Protein AF-A0A4Q6BNJ7-F1 (afdb_monomer_lite)

Foldseek 3Di:
DAPLVVCVVVVDDPVVSCVPRPCVVVVVVVVVVVVLVVVVVVLVVVLCCCQPVDHLVVVLVVCVVVVVVVSNVVSVVVSVVSVVVSVVVSVVVVVVVD

pLDDT: mean 74.42, std 9.45, range [46.81, 87.56]

Sequence (98 aa):
DGPIEGIQSTGATKLQTVWFAIVPQVILPYISFTVYRWDINVRMATIIGLVGGGGIGTMLIQYQGQAMWPEVGCIILVIAIVVWAMDQASSVIREALK

Radius of gyration: 24.06 Å; chains: 1; bounding box: 49×23×66 Å

Secondary structure (DSSP, 8-state):
--HHHHHHTTT--HHHHIIIIIHHHHHHHHHHHHHHHHHHHHHHHHHHIIIIISSHHHHHHHHHHTT-HHHHHHHHHHHHHHHHHHHHHHHHHHHHT-

Structure (mmCIF, N/CA/C/O backbone):
data_AF-A0A4Q6BNJ7-F1
#
_entry.id   AF-A0A4Q6BNJ7-F1
#
loop_
_atom_site.group_PDB
_atom_site.id
_atom_site.type_symbol
_atom_site.label_atom_id
_atom_site.l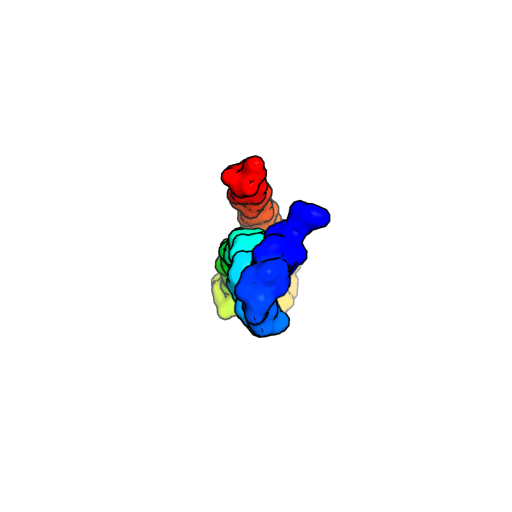abel_alt_id
_atom_site.label_comp_id
_atom_site.label_asym_id
_atom_site.label_entity_id
_atom_site.label_seq_id
_atom_site.pdbx_PDB_ins_code
_atom_site.Cartn_x
_atom_site.Cartn_y
_atom_site.Cartn_z
_atom_site.occupancy
_atom_site.B_iso_or_equiv
_atom_site.auth_seq_id
_atom_site.auth_comp_id
_atom_site.auth_asym_id
_atom_site.auth_atom_id
_atom_site.pdbx_PDB_model_num
ATOM 1 N N . ASP A 1 1 ? -24.489 13.189 28.635 1.00 48.25 1 ASP A N 1
ATOM 2 C CA . ASP A 1 1 ? -25.363 11.997 28.544 1.00 48.25 1 ASP A CA 1
ATOM 3 C C . ASP A 1 1 ? -24.801 10.920 27.619 1.00 48.25 1 ASP A C 1
ATOM 5 O O . ASP A 1 1 ? -25.487 10.414 26.736 1.00 48.25 1 ASP A O 1
ATOM 9 N N . GLY A 1 2 ? -23.524 10.571 27.787 1.00 62.12 2 GLY A N 1
ATOM 10 C CA . GLY A 1 2 ? -22.857 9.581 26.935 1.00 62.12 2 GLY A CA 1
ATOM 11 C C . GLY A 1 2 ? -22.860 8.162 27.525 1.00 62.12 2 GLY A C 1
ATOM 12 O O . GLY A 1 2 ? -22.939 8.008 28.745 1.00 62.12 2 GLY A O 1
ATOM 13 N N . PRO A 1 3 ? -22.654 7.111 26.702 1.00 59.34 3 PRO A N 1
ATOM 14 C CA . PRO A 1 3 ? -22.492 5.720 27.161 1.00 59.34 3 PRO A CA 1
ATOM 15 C C . PRO A 1 3 ? -21.353 5.528 28.184 1.00 59.34 3 PRO A C 1
ATOM 17 O O . PRO A 1 3 ? -21.335 4.552 28.928 1.00 59.34 3 PRO A O 1
ATOM 20 N N . ILE A 1 4 ? -20.422 6.484 28.260 1.00 59.31 4 ILE A N 1
ATOM 21 C CA . ILE A 1 4 ? -19.336 6.534 29.247 1.00 59.31 4 ILE A CA 1
ATOM 22 C C . ILE A 1 4 ? -19.861 6.920 30.643 1.00 59.31 4 ILE A C 1
ATOM 24 O O . ILE A 1 4 ? -19.463 6.306 31.632 1.00 59.31 4 ILE A O 1
ATOM 28 N N . GLU A 1 5 ? -20.778 7.889 30.733 1.00 61.03 5 GLU A N 1
ATOM 29 C CA . GLU A 1 5 ? -21.379 8.341 32.001 1.00 61.03 5 GLU A CA 1
ATOM 30 C C . GLU A 1 5 ? -22.369 7.305 32.552 1.00 61.03 5 GLU A C 1
ATOM 32 O O . GLU A 1 5 ? -22.413 7.083 33.761 1.00 61.03 5 GLU A O 1
ATOM 37 N N . GLY A 1 6 ? -23.094 6.602 31.671 1.00 61.28 6 GLY A N 1
ATOM 38 C CA . GLY A 1 6 ? -24.023 5.528 32.049 1.00 61.28 6 GLY A CA 1
ATOM 39 C C . GLY A 1 6 ? -23.351 4.277 32.632 1.00 61.28 6 GLY A C 1
ATOM 40 O O . GLY A 1 6 ? -23.941 3.596 33.460 1.00 61.28 6 GLY A O 1
ATOM 41 N N . ILE A 1 7 ? -22.106 3.980 32.244 1.00 60.12 7 ILE A N 1
ATOM 42 C CA . ILE A 1 7 ? -21.331 2.860 32.812 1.00 60.12 7 ILE A CA 1
ATOM 43 C C . ILE A 1 7 ? -20.595 3.291 34.093 1.00 60.12 7 ILE A C 1
ATOM 45 O O . ILE A 1 7 ? -20.379 2.485 34.999 1.00 60.12 7 ILE A O 1
ATOM 49 N N . GLN A 1 8 ? -20.240 4.572 34.223 1.00 61.00 8 GLN A N 1
ATOM 50 C CA . GLN A 1 8 ? -19.683 5.099 35.473 1.00 61.00 8 GLN A CA 1
ATOM 51 C C . GLN A 1 8 ? -20.734 5.189 36.588 1.00 61.00 8 GLN A C 1
ATOM 53 O O . GLN A 1 8 ? -20.403 4.923 37.744 1.00 61.00 8 GLN A O 1
ATOM 58 N N . SER A 1 9 ? -22.000 5.477 36.262 1.00 62.03 9 SER A N 1
ATOM 59 C CA . SER A 1 9 ? -23.092 5.527 37.245 1.00 62.03 9 SER A CA 1
ATOM 60 C C . SER A 1 9 ? -23.482 4.155 37.814 1.00 62.03 9 SER A C 1
ATOM 62 O O . SER A 1 9 ? -24.045 4.094 38.904 1.00 62.03 9 SER A O 1
ATOM 64 N N . THR A 1 10 ? -23.111 3.050 37.153 1.00 65.56 10 THR A N 1
ATOM 65 C CA . THR A 1 10 ? -23.255 1.682 37.689 1.00 65.56 10 THR A CA 1
ATOM 66 C C . THR A 1 10 ? -22.110 1.255 38.622 1.00 65.56 10 THR A C 1
ATOM 68 O O . THR A 1 10 ? -22.081 0.111 39.064 1.00 65.56 10 THR A O 1
ATOM 71 N N . GLY A 1 11 ? -21.150 2.142 38.923 1.00 63.91 11 GLY A N 1
ATOM 72 C CA . GLY A 1 11 ? -20.005 1.842 39.795 1.00 63.91 11 GLY A CA 1
ATOM 73 C C . GLY A 1 11 ? -18.863 1.079 39.112 1.00 63.91 11 GLY A C 1
ATOM 74 O O . GLY A 1 11 ? -18.022 0.495 39.793 1.00 63.91 11 GLY A O 1
ATOM 75 N N . ALA A 1 12 ? -18.818 1.066 37.775 1.00 64.56 12 ALA A N 1
ATOM 76 C CA . ALA A 1 12 ? -17.799 0.341 37.023 1.00 64.56 12 ALA A CA 1
ATOM 77 C C . ALA A 1 12 ? -16.418 1.016 37.130 1.00 64.56 12 ALA A C 1
ATOM 79 O O . ALA A 1 12 ? -16.275 2.233 36.988 1.00 64.56 12 ALA A O 1
ATOM 80 N N . THR A 1 13 ? -15.371 0.217 37.337 1.00 70.38 13 THR A N 1
ATOM 81 C CA . THR A 1 13 ? -13.977 0.680 37.394 1.00 70.38 13 THR A CA 1
ATOM 82 C C . THR A 1 13 ? -13.550 1.270 36.043 1.00 70.38 13 THR A C 1
ATOM 84 O O . THR A 1 13 ? -13.992 0.798 34.996 1.00 70.38 13 THR A O 1
ATOM 87 N N . LYS 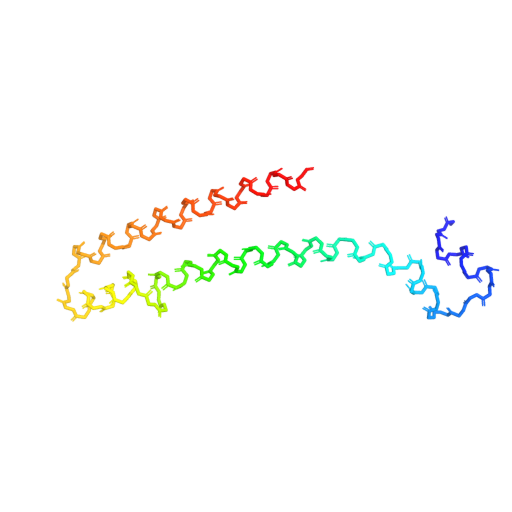A 1 14 ? -12.617 2.239 36.023 1.00 67.44 14 LYS A N 1
ATOM 88 C CA . LYS A 1 14 ? -12.144 2.906 34.783 1.00 67.44 14 LYS A CA 1
ATOM 89 C C . LYS A 1 14 ? -11.775 1.929 33.652 1.00 67.44 14 LYS A C 1
ATOM 91 O O . LYS A 1 14 ? -12.021 2.223 32.487 1.00 67.44 14 LYS A O 1
ATOM 96 N N . LEU A 1 15 ? -11.229 0.758 33.992 1.00 69.44 15 LEU A N 1
ATOM 97 C CA . LEU A 1 15 ? -10.877 -0.292 33.030 1.00 69.44 15 LEU A CA 1
ATOM 98 C C . LEU A 1 15 ? -12.109 -0.905 32.333 1.00 69.44 15 LEU A C 1
ATOM 100 O O . LEU A 1 15 ? -12.080 -1.153 31.131 1.00 69.44 15 LEU A O 1
ATOM 104 N N . GLN A 1 16 ? -13.199 -1.105 33.075 1.00 66.00 16 GLN A N 1
ATOM 105 C CA . GLN A 1 16 ? -14.463 -1.647 32.575 1.00 66.00 16 GLN A CA 1
ATOM 106 C C . GLN A 1 16 ? -15.190 -0.620 31.696 1.00 66.00 16 GLN A C 1
ATOM 108 O O . GLN A 1 16 ? -15.743 -0.980 30.661 1.00 66.00 16 GLN A O 1
ATOM 113 N N . THR A 1 17 ? -15.105 0.674 32.025 1.00 70.31 17 THR A N 1
ATOM 114 C CA . THR A 1 17 ? -15.612 1.742 31.149 1.00 70.31 17 THR A CA 1
ATOM 115 C C . THR A 1 17 ? -14.870 1.781 29.812 1.00 70.31 17 THR A C 1
ATOM 117 O O . THR A 1 17 ? -15.502 1.899 28.770 1.00 70.31 17 THR A O 1
ATOM 120 N N . VAL A 1 18 ? -13.541 1.629 29.798 1.00 70.62 18 VAL A N 1
ATOM 121 C CA . VAL A 1 18 ? -12.769 1.610 28.541 1.00 70.62 18 VAL A CA 1
ATOM 122 C C . VAL A 1 18 ? -13.157 0.405 27.680 1.00 70.62 18 VAL A C 1
ATOM 124 O O . VAL A 1 18 ? -13.449 0.568 26.496 1.00 70.62 18 VAL A O 1
ATOM 127 N N . TRP A 1 19 ? -13.223 -0.789 28.271 1.00 74.56 19 TRP A N 1
ATOM 128 C CA . TRP A 1 19 ? -13.519 -2.023 27.540 1.00 74.56 19 TRP A CA 1
ATOM 129 C C . TRP A 1 19 ? -14.954 -2.119 27.015 1.00 74.56 19 TRP A C 1
ATOM 131 O O . TRP A 1 19 ? -15.163 -2.663 25.937 1.00 74.56 19 TRP A O 1
ATOM 141 N N . PHE A 1 20 ? -15.941 -1.597 27.745 1.00 70.19 20 PHE A N 1
ATOM 142 C CA . PHE A 1 20 ? -17.349 -1.723 27.353 1.00 70.19 20 PHE A CA 1
ATOM 143 C C . PHE A 1 20 ? -17.933 -0.463 26.711 1.00 70.19 20 PHE A C 1
ATOM 145 O O . PHE A 1 20 ? -18.875 -0.575 25.934 1.00 70.19 20 PHE A O 1
ATOM 152 N N . ALA A 1 21 ? -17.382 0.725 26.977 1.00 68.06 21 ALA A N 1
ATOM 153 C CA . ALA A 1 21 ? -17.857 1.959 26.353 1.00 68.06 21 ALA A CA 1
ATOM 154 C C . ALA A 1 21 ? -17.034 2.339 25.118 1.00 68.06 21 ALA A C 1
ATOM 156 O O . ALA A 1 21 ? -17.612 2.756 24.123 1.00 68.06 21 ALA A O 1
ATOM 157 N N . ILE A 1 22 ? -15.703 2.210 25.166 1.00 69.81 22 ILE A N 1
ATOM 158 C CA . ILE A 1 22 ? -14.805 2.795 24.154 1.00 69.81 22 ILE A CA 1
ATOM 159 C C . ILE A 1 22 ? -14.366 1.752 23.124 1.00 69.81 22 ILE A C 1
ATOM 161 O O . ILE A 1 22 ? -14.470 1.994 21.924 1.00 69.81 22 ILE A O 1
ATOM 165 N N . VAL A 1 23 ? -13.918 0.572 23.561 1.00 75.88 23 VAL A N 1
ATOM 166 C CA . VAL A 1 23 ? -13.439 -0.487 22.652 1.00 75.88 23 VAL A CA 1
ATOM 167 C C . VAL A 1 23 ? -14.473 -0.871 21.581 1.00 75.88 23 VAL A C 1
ATOM 169 O O . VAL A 1 23 ? -14.083 -0.914 20.414 1.00 75.88 23 VAL A O 1
ATOM 172 N N . PRO A 1 24 ? -15.775 -1.061 21.881 1.00 74.38 24 PRO A N 1
ATOM 173 C CA . PRO A 1 24 ? -16.762 -1.423 20.861 1.00 74.38 24 PRO A CA 1
ATOM 174 C C . PRO A 1 24 ? -16.951 -0.335 19.796 1.00 74.38 24 PRO A C 1
ATOM 176 O O . PRO A 1 24 ? -17.295 -0.640 18.658 1.00 74.38 24 PRO A O 1
ATOM 179 N N . GLN A 1 25 ? -16.692 0.929 20.146 1.00 74.31 25 GLN A N 1
ATOM 180 C CA . GLN A 1 25 ? -16.812 2.061 19.225 1.00 74.31 25 GLN A CA 1
ATOM 181 C C . GLN A 1 25 ? -15.608 2.167 18.282 1.00 74.31 25 GLN A C 1
ATOM 183 O O . GLN A 1 25 ? -15.755 2.580 17.135 1.00 74.31 25 GLN A O 1
ATOM 188 N N . VAL A 1 26 ? -14.416 1.784 18.747 1.00 77.62 26 VAL A N 1
ATOM 189 C CA . VAL A 1 26 ? -13.168 1.924 17.979 1.00 77.62 26 VAL A CA 1
ATOM 190 C C . VAL A 1 26 ? -12.826 0.649 17.204 1.00 77.62 26 VAL A C 1
ATOM 192 O O . VAL A 1 26 ? -12.205 0.727 16.146 1.00 77.62 26 VAL A O 1
ATOM 195 N N . ILE A 1 27 ? -13.259 -0.525 17.677 1.00 81.00 27 ILE A N 1
ATOM 196 C CA . ILE A 1 27 ? -12.899 -1.816 17.077 1.00 81.00 27 ILE A CA 1
ATOM 197 C C . ILE A 1 27 ? -13.451 -1.991 15.657 1.00 81.00 27 ILE A C 1
ATOM 199 O O . ILE A 1 27 ? -12.722 -2.465 14.790 1.00 81.00 27 ILE A O 1
ATOM 203 N N . LEU A 1 28 ? -14.689 -1.556 15.387 1.00 78.56 28 LEU A N 1
ATOM 204 C CA . LEU A 1 28 ? -15.288 -1.651 14.050 1.00 78.56 28 LEU A CA 1
ATOM 205 C C . LEU A 1 28 ? -14.499 -0.835 13.005 1.00 78.56 28 LEU A C 1
ATOM 207 O O . LEU A 1 28 ? -14.043 -1.426 12.025 1.00 78.56 28 LEU A O 1
ATOM 211 N N . PRO A 1 29 ? -14.263 0.480 13.202 1.00 80.75 29 PRO A N 1
ATOM 212 C CA . PRO A 1 29 ? -13.440 1.272 12.286 1.00 80.75 29 PRO A CA 1
ATOM 213 C C . PRO A 1 29 ? -12.011 0.740 12.143 1.00 80.75 29 PRO A C 1
ATOM 215 O O . PRO A 1 29 ? -11.441 0.774 11.052 1.00 80.75 29 PRO A O 1
ATOM 218 N N . TYR A 1 30 ? -11.428 0.247 13.238 1.00 81.50 30 TYR A N 1
ATOM 219 C CA . TYR A 1 30 ? -10.053 -0.241 13.244 1.00 81.50 30 TYR A CA 1
ATOM 220 C C . TYR A 1 30 ? -9.899 -1.507 12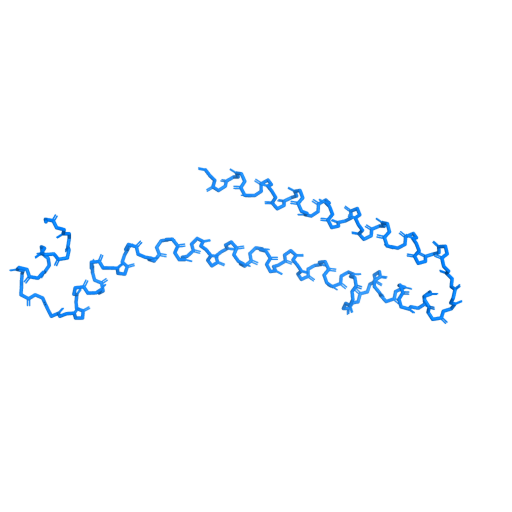.401 1.00 81.50 30 TYR A C 1
ATOM 222 O O . TYR A 1 30 ? -8.988 -1.578 11.581 1.00 81.50 30 TYR A O 1
ATOM 230 N N . ILE A 1 31 ? -10.821 -2.466 12.533 1.00 82.50 31 ILE A N 1
ATOM 231 C CA . ILE A 1 31 ? -10.838 -3.679 11.706 1.00 82.50 31 ILE A CA 1
ATOM 232 C C . ILE A 1 31 ? -10.981 -3.309 10.226 1.00 82.50 31 ILE A C 1
ATOM 234 O O . ILE A 1 31 ? -10.201 -3.798 9.408 1.00 82.50 31 ILE A O 1
ATOM 238 N N . SER A 1 32 ? -11.900 -2.402 9.880 1.00 79.50 32 SER A N 1
ATOM 239 C CA . SER A 1 32 ? -12.063 -1.933 8.496 1.00 79.50 32 SER A CA 1
ATOM 240 C C . SER A 1 32 ? -10.777 -1.311 7.943 1.00 79.50 32 SER A C 1
ATOM 242 O O . SER A 1 32 ? -10.378 -1.605 6.816 1.00 79.50 32 SER A O 1
ATOM 244 N N . PHE A 1 33 ? -10.075 -0.503 8.744 1.00 82.38 33 PHE A N 1
ATOM 245 C CA . PHE A 1 33 ? -8.791 0.074 8.349 1.00 82.38 33 PHE A CA 1
ATOM 246 C C . PHE A 1 33 ? -7.692 -0.985 8.194 1.00 82.38 33 PHE A C 1
ATOM 248 O O . PHE A 1 33 ? -6.914 -0.928 7.243 1.00 82.38 33 PHE A O 1
ATOM 255 N N . THR A 1 34 ? -7.626 -1.969 9.093 1.00 81.50 34 THR A N 1
ATOM 256 C CA . THR A 1 34 ? -6.655 -3.067 9.012 1.00 81.50 34 THR A CA 1
ATOM 257 C C . THR A 1 34 ? -6.866 -3.912 7.757 1.00 81.50 34 THR A C 1
ATOM 259 O O . THR A 1 34 ? -5.894 -4.201 7.061 1.00 81.50 34 THR A O 1
ATOM 262 N N . VAL A 1 35 ? -8.113 -4.255 7.424 1.00 83.19 35 VAL A N 1
ATOM 263 C CA . VAL A 1 35 ? -8.448 -5.007 6.203 1.00 83.19 35 VAL A CA 1
ATOM 264 C C . VAL A 1 35 ? -8.105 -4.198 4.951 1.00 83.19 35 VAL A C 1
ATOM 266 O O . VAL A 1 35 ? -7.469 -4.724 4.041 1.00 83.19 35 VAL A O 1
ATOM 269 N N . TYR A 1 36 ? -8.426 -2.901 4.931 1.00 81.06 36 TYR A N 1
ATOM 270 C CA . TYR A 1 36 ? -8.051 -2.003 3.834 1.00 81.06 36 TYR A CA 1
ATOM 271 C C . TYR A 1 36 ? -6.531 -1.927 3.636 1.00 81.06 36 TYR A C 1
ATOM 273 O O . TYR A 1 36 ? -6.022 -2.011 2.518 1.00 81.06 36 TYR A O 1
ATOM 281 N N . ARG A 1 37 ? -5.777 -1.808 4.735 1.00 83.44 37 ARG A N 1
ATOM 282 C CA . ARG A 1 37 ? -4.310 -1.803 4.702 1.00 83.44 37 ARG A CA 1
ATOM 283 C C . ARG A 1 37 ? -3.764 -3.129 4.171 1.00 83.44 37 ARG A C 1
ATOM 285 O O . ARG A 1 37 ? -2.782 -3.124 3.434 1.00 83.44 37 ARG A O 1
ATOM 292 N N . TRP A 1 38 ? -4.381 -4.246 4.551 1.00 85.31 38 TRP A N 1
ATOM 293 C CA . TRP A 1 38 ? -3.989 -5.577 4.102 1.00 85.31 38 TRP A CA 1
ATOM 294 C C . TRP A 1 38 ? -4.204 -5.762 2.594 1.00 85.31 38 TRP A C 1
ATOM 296 O O . TRP A 1 38 ? -3.263 -6.169 1.918 1.00 85.31 38 TRP A O 1
ATOM 306 N N . ASP A 1 39 ? -5.362 -5.368 2.052 1.00 82.06 39 ASP A N 1
ATOM 307 C CA . ASP A 1 39 ? -5.633 -5.403 0.602 1.00 82.06 39 ASP A CA 1
ATOM 308 C C . ASP A 1 39 ? -4.589 -4.607 -0.196 1.00 82.06 39 ASP A C 1
ATOM 310 O O . ASP A 1 39 ? -3.981 -5.108 -1.146 1.00 82.06 39 ASP A O 1
ATOM 314 N N . ILE A 1 40 ? -4.300 -3.381 0.254 1.00 79.00 40 ILE A N 1
ATOM 315 C CA . ILE A 1 40 ? -3.292 -2.523 -0.373 1.00 79.00 40 ILE A CA 1
ATOM 316 C C . ILE A 1 40 ? -1.912 -3.173 -0.347 1.00 79.00 40 ILE A C 1
ATOM 318 O O . ILE A 1 40 ? -1.203 -3.152 -1.353 1.00 79.00 40 ILE A O 1
ATOM 322 N N . ASN A 1 41 ? -1.524 -3.758 0.783 1.00 84.25 41 ASN A N 1
ATOM 323 C CA . ASN A 1 41 ? -0.226 -4.409 0.905 1.00 84.25 41 ASN A CA 1
ATOM 324 C C . ASN A 1 41 ? -0.115 -5.634 -0.015 1.00 84.25 41 ASN A C 1
ATOM 326 O O . ASN A 1 41 ? 0.939 -5.833 -0.614 1.00 84.25 41 ASN A O 1
ATOM 330 N N . VAL A 1 42 ? -1.187 -6.417 -0.183 1.00 81.00 42 VAL A N 1
ATOM 331 C CA . VAL A 1 42 ? -1.223 -7.551 -1.124 1.00 81.00 42 VAL A CA 1
ATOM 332 C C . VAL A 1 42 ? -1.032 -7.064 -2.561 1.00 81.00 42 VAL A C 1
ATOM 334 O O . VAL A 1 42 ? -0.184 -7.587 -3.285 1.00 81.00 42 VAL A O 1
ATOM 337 N N . ARG A 1 43 ? -1.743 -6.001 -2.951 1.00 78.44 43 ARG A N 1
ATOM 338 C CA . ARG A 1 43 ? -1.617 -5.366 -4.270 1.00 78.44 43 ARG A CA 1
ATOM 339 C C . ARG A 1 43 ? -0.203 -4.840 -4.523 1.00 78.44 43 ARG A C 1
ATOM 341 O O . ARG A 1 43 ? 0.389 -5.116 -5.566 1.00 78.44 43 ARG A O 1
ATOM 348 N N . MET A 1 44 ? 0.357 -4.111 -3.559 1.00 76.44 44 MET A N 1
ATOM 349 C CA . MET A 1 44 ? 1.721 -3.581 -3.636 1.00 76.44 44 MET A CA 1
ATOM 350 C C . MET A 1 44 ? 2.761 -4.702 -3.712 1.00 76.44 44 MET A C 1
ATOM 352 O O . MET A 1 44 ? 3.710 -4.589 -4.483 1.00 76.44 44 MET A O 1
ATOM 356 N N . ALA A 1 45 ? 2.572 -5.805 -2.984 1.00 80.19 45 ALA A N 1
ATOM 357 C CA . ALA A 1 45 ? 3.473 -6.953 -3.033 1.00 80.19 45 ALA A CA 1
ATOM 358 C C . ALA A 1 45 ? 3.519 -7.598 -4.427 1.00 80.19 45 ALA A C 1
ATOM 360 O O . ALA A 1 45 ? 4.597 -7.974 -4.883 1.00 80.19 45 ALA A O 1
ATOM 361 N N . THR A 1 46 ? 2.390 -7.678 -5.139 1.00 75.69 46 THR A N 1
ATOM 362 C CA . THR A 1 46 ? 2.366 -8.203 -6.515 1.00 75.69 46 THR A CA 1
ATOM 363 C C . THR A 1 46 ? 3.104 -7.282 -7.491 1.00 75.69 46 THR A C 1
ATOM 365 O O . THR A 1 46 ? 3.874 -7.765 -8.320 1.00 75.69 46 THR A O 1
ATOM 368 N N . ILE A 1 47 ? 2.935 -5.959 -7.355 1.00 76.56 47 ILE A N 1
ATOM 369 C CA . ILE A 1 47 ? 3.657 -4.960 -8.165 1.00 76.56 47 ILE A CA 1
ATOM 370 C C . ILE A 1 47 ? 5.163 -5.060 -7.909 1.00 76.56 47 ILE A C 1
ATOM 372 O O . ILE A 1 47 ? 5.946 -5.182 -8.846 1.00 76.56 47 ILE A O 1
ATOM 376 N N . ILE A 1 48 ? 5.581 -5.050 -6.641 1.00 79.31 48 ILE A N 1
ATOM 377 C CA . ILE A 1 48 ? 6.999 -5.122 -6.263 1.00 79.31 48 ILE A CA 1
ATOM 378 C C . ILE A 1 48 ? 7.613 -6.456 -6.694 1.00 79.31 48 ILE A C 1
ATOM 380 O O . ILE A 1 48 ? 8.740 -6.471 -7.189 1.00 79.31 48 ILE A O 1
ATOM 384 N N . GLY A 1 49 ? 6.878 -7.565 -6.566 1.00 76.81 49 GLY A N 1
ATOM 385 C CA . GLY A 1 49 ? 7.294 -8.867 -7.080 1.00 76.81 49 GLY A CA 1
ATOM 386 C C . GLY A 1 49 ? 7.637 -8.772 -8.562 1.00 76.81 49 GLY A C 1
ATOM 387 O O . GLY A 1 49 ? 8.789 -8.975 -8.933 1.00 76.81 49 GLY A O 1
ATOM 388 N N . LEU A 1 50 ? 6.678 -8.321 -9.373 1.00 72.06 50 LEU A N 1
ATOM 389 C CA . LEU A 1 50 ? 6.814 -8.202 -10.824 1.00 72.06 50 LEU A CA 1
ATOM 390 C C . LEU A 1 50 ? 7.913 -7.209 -11.265 1.00 72.06 50 LEU A C 1
ATOM 392 O O . LEU A 1 50 ? 8.521 -7.425 -12.312 1.00 72.06 50 LEU A O 1
ATOM 396 N N . VAL A 1 51 ? 8.189 -6.153 -10.483 1.00 70.88 51 VAL A N 1
ATOM 397 C CA . VAL A 1 51 ? 9.055 -5.009 -10.855 1.00 70.88 51 VAL A CA 1
ATOM 398 C C . VAL A 1 51 ? 10.447 -5.008 -10.201 1.00 70.88 51 VAL A C 1
ATOM 400 O O . VAL A 1 51 ? 11.344 -4.341 -10.710 1.00 70.88 51 VAL A O 1
ATOM 403 N N . GLY A 1 52 ? 10.695 -5.758 -9.124 1.00 63.66 52 GLY A N 1
ATOM 404 C CA . GLY A 1 52 ? 11.992 -5.692 -8.424 1.00 63.66 52 GLY A CA 1
ATOM 405 C C . GLY A 1 52 ? 12.360 -6.867 -7.515 1.00 63.66 52 GLY A C 1
ATOM 406 O O . GLY A 1 52 ? 13.521 -6.974 -7.133 1.00 63.66 52 GLY A O 1
ATOM 407 N N . GLY A 1 53 ? 11.422 -7.763 -7.191 1.00 71.12 53 GLY A N 1
ATOM 408 C CA . GLY A 1 53 ? 11.690 -8.987 -6.418 1.00 71.12 53 GLY A CA 1
ATOM 409 C C . GLY A 1 53 ? 11.936 -10.246 -7.266 1.00 71.12 53 GLY A C 1
ATOM 410 O O . GLY A 1 53 ? 12.522 -11.202 -6.767 1.00 71.12 53 GLY A O 1
ATOM 411 N N . GLY A 1 54 ? 11.505 -10.253 -8.536 1.00 73.19 54 GLY A N 1
ATOM 412 C CA . GLY A 1 54 ? 11.672 -11.357 -9.493 1.00 73.19 54 GLY A CA 1
ATOM 413 C C . GLY A 1 54 ? 10.654 -11.294 -10.645 1.00 73.19 54 GLY A C 1
ATOM 414 O O . GLY A 1 54 ? 9.461 -11.184 -10.392 1.00 73.19 54 GLY A O 1
ATOM 415 N N . GLY A 1 55 ? 11.080 -11.376 -11.916 1.00 75.06 55 GLY A N 1
ATOM 416 C CA . GLY A 1 55 ? 10.173 -11.317 -13.081 1.00 75.06 55 GLY A CA 1
ATOM 417 C C . GLY A 1 55 ? 10.552 -10.244 -14.111 1.00 75.06 55 GLY A C 1
ATOM 418 O O . GLY A 1 55 ? 11.675 -10.224 -14.605 1.00 75.06 55 GLY A O 1
ATOM 419 N N . ILE A 1 56 ? 9.631 -9.337 -14.459 1.00 73.75 56 ILE A N 1
ATOM 420 C CA . ILE A 1 56 ? 9.891 -8.257 -15.437 1.00 73.75 56 ILE A CA 1
ATOM 421 C C . ILE A 1 56 ? 10.964 -7.278 -14.913 1.00 73.75 56 ILE A C 1
ATOM 423 O O . ILE A 1 5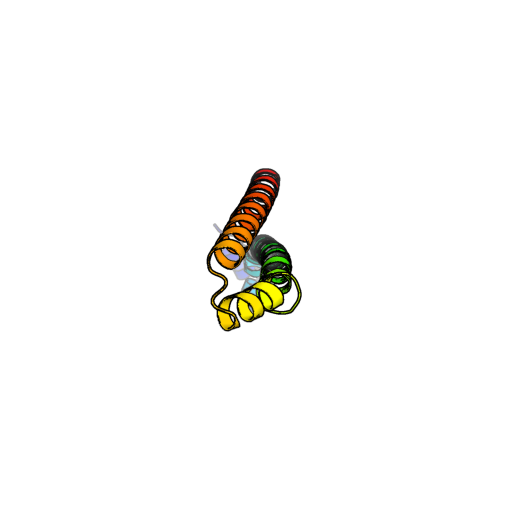6 ? 11.800 -6.791 -15.672 1.00 73.75 56 ILE A O 1
ATOM 427 N N . GLY A 1 57 ? 11.014 -7.059 -13.599 1.00 74.88 57 GLY A N 1
ATOM 428 C CA . GLY A 1 57 ? 12.037 -6.257 -12.927 1.00 74.88 57 GLY A CA 1
ATOM 429 C C . GLY A 1 57 ? 13.469 -6.751 -13.105 1.00 74.88 57 GLY A C 1
ATOM 430 O O . GLY A 1 57 ? 14.389 -5.952 -13.265 1.00 74.88 57 GLY A O 1
ATOM 431 N N . THR A 1 58 ? 13.672 -8.072 -13.137 1.00 80.19 58 THR A N 1
ATOM 432 C CA . THR A 1 58 ? 15.007 -8.643 -13.373 1.00 80.19 58 THR A CA 1
ATOM 433 C C . THR A 1 58 ? 15.439 -8.434 -14.821 1.00 80.19 58 THR A C 1
ATOM 435 O O . THR A 1 58 ? 16.614 -8.178 -15.068 1.00 80.19 58 THR A O 1
ATOM 438 N N . MET A 1 59 ? 14.490 -8.454 -15.768 1.00 77.38 59 MET A N 1
ATOM 439 C CA . MET A 1 59 ? 14.759 -8.093 -17.164 1.00 77.38 59 MET A CA 1
ATOM 440 C C . MET A 1 59 ? 15.131 -6.613 -17.297 1.00 77.38 59 MET A C 1
ATOM 442 O O . MET A 1 59 ? 16.056 -6.297 -18.036 1.00 77.38 59 MET A O 1
ATOM 446 N N . LEU A 1 60 ? 14.481 -5.707 -16.554 1.00 79.94 60 LEU A N 1
ATOM 447 C CA . LEU A 1 60 ? 14.828 -4.280 -16.564 1.00 79.94 60 LEU A CA 1
ATOM 448 C C . LEU A 1 60 ? 16.283 -4.061 -16.139 1.00 79.94 60 LEU A C 1
ATOM 450 O O . LEU A 1 60 ? 17.026 -3.395 -16.852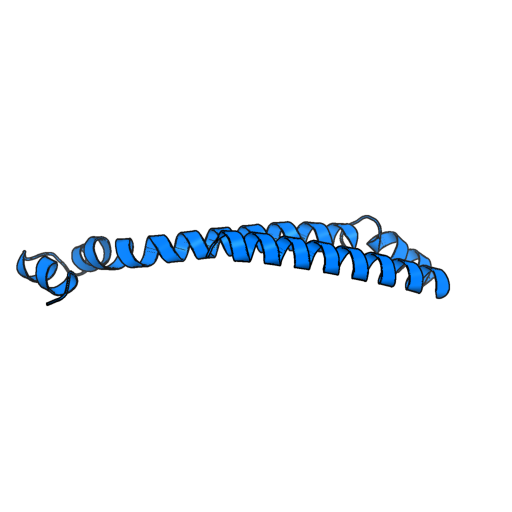 1.00 79.94 60 LEU A O 1
ATOM 454 N N . ILE A 1 61 ? 16.701 -4.653 -15.016 1.00 79.50 61 ILE A N 1
ATOM 455 C CA . ILE A 1 61 ? 18.081 -4.534 -14.514 1.00 79.50 61 ILE A CA 1
ATOM 456 C C . ILE A 1 61 ? 19.075 -5.159 -15.506 1.00 79.50 61 ILE A C 1
ATOM 458 O O . ILE A 1 61 ? 20.151 -4.607 -15.739 1.00 79.50 61 ILE A O 1
ATOM 462 N N . GLN A 1 62 ? 18.707 -6.273 -16.145 1.00 79.88 62 GLN A N 1
ATOM 463 C CA . GLN A 1 62 ? 19.535 -6.933 -17.154 1.00 79.88 62 GLN A CA 1
ATOM 464 C C . GLN A 1 62 ? 19.722 -6.073 -18.416 1.00 79.88 62 GLN A C 1
ATOM 466 O O . GLN A 1 62 ? 20.856 -5.864 -18.841 1.00 79.88 62 GLN A O 1
ATOM 471 N N . TYR A 1 63 ? 18.643 -5.537 -18.996 1.00 80.69 63 TYR A N 1
ATOM 472 C CA . TYR A 1 63 ? 18.711 -4.678 -20.186 1.00 80.69 63 TYR A CA 1
ATOM 473 C C . TYR A 1 63 ? 19.337 -3.312 -19.888 1.00 80.69 63 TYR A C 1
ATOM 475 O O . TYR A 1 63 ? 20.058 -2.771 -20.726 1.00 80.69 63 TYR A O 1
ATOM 483 N N . GLN A 1 64 ? 19.147 -2.788 -18.674 1.00 80.69 64 GLN A N 1
ATOM 484 C CA . GLN A 1 64 ? 19.859 -1.607 -18.192 1.00 80.69 64 GLN A CA 1
ATOM 485 C C . GLN A 1 64 ? 21.371 -1.865 -18.136 1.00 80.69 64 GLN A C 1
ATOM 487 O O . GLN A 1 64 ? 22.147 -1.038 -18.610 1.00 80.69 64 GLN A O 1
ATOM 492 N N . GLY A 1 65 ? 21.794 -3.028 -17.626 1.00 80.94 65 GLY A N 1
ATOM 493 C CA . GLY A 1 65 ? 23.200 -3.442 -17.620 1.00 80.94 65 GLY A CA 1
ATOM 494 C C . GLY A 1 65 ? 23.797 -3.632 -19.020 1.00 80.94 65 GLY A C 1
ATOM 495 O O . GLY A 1 65 ? 24.997 -3.450 -19.200 1.00 80.94 65 GLY A O 1
ATOM 496 N N . GLN A 1 66 ? 22.967 -3.943 -20.021 1.00 85.38 66 GLN A N 1
ATOM 497 C CA . GLN A 1 66 ? 23.360 -4.069 -21.431 1.00 85.38 66 GLN A CA 1
ATOM 498 C C . GLN A 1 66 ? 23.243 -2.753 -22.228 1.00 85.38 66 GLN A C 1
ATOM 500 O O . GLN A 1 66 ? 23.484 -2.753 -23.432 1.00 85.38 66 GLN A O 1
ATOM 505 N N . ALA A 1 67 ? 22.890 -1.633 -21.580 1.00 81.94 67 ALA A N 1
ATOM 506 C CA . ALA A 1 67 ? 22.642 -0.331 -22.216 1.00 81.94 67 ALA A CA 1
ATOM 507 C C . ALA A 1 67 ? 21.582 -0.361 -23.345 1.00 81.94 67 ALA A C 1
ATOM 509 O O . ALA A 1 67 ? 21.604 0.458 -24.267 1.00 81.94 67 ALA A O 1
ATOM 510 N N . MET A 1 68 ? 20.627 -1.290 -23.256 1.00 85.00 68 MET A N 1
ATOM 511 C CA . MET A 1 68 ? 19.520 -1.475 -24.199 1.00 85.00 68 MET A CA 1
ATOM 512 C C . MET A 1 68 ? 18.342 -0.556 -23.830 1.00 85.00 68 MET A C 1
ATOM 514 O O . MET A 1 68 ? 17.343 -0.965 -23.239 1.00 85.00 68 MET A O 1
ATOM 518 N N . TRP A 1 69 ? 18.498 0.740 -24.119 1.00 84.69 69 TRP A N 1
ATOM 519 C CA . TRP A 1 69 ? 17.530 1.789 -23.760 1.00 84.69 69 TRP A CA 1
ATOM 520 C C . TRP A 1 69 ? 16.119 1.625 -24.361 1.00 84.69 69 TRP A C 1
ATOM 522 O O . TRP A 1 69 ? 15.157 1.929 -23.648 1.00 84.69 69 TRP A O 1
ATOM 532 N N . PRO A 1 70 ? 15.938 1.149 -25.613 1.00 87.00 70 PRO A N 1
ATOM 533 C CA . PRO A 1 70 ? 14.604 0.898 -26.167 1.00 87.00 70 PRO A CA 1
ATOM 534 C C . PRO A 1 70 ? 13.808 -0.150 -25.371 1.00 87.00 70 PRO A C 1
ATOM 536 O O . PRO A 1 70 ? 12.626 0.038 -25.080 1.00 87.00 70 PRO A O 1
ATOM 539 N N . GLU A 1 71 ? 14.465 -1.232 -24.966 1.00 83.94 71 GLU A N 1
ATOM 540 C CA . GLU A 1 71 ? 13.889 -2.349 -24.224 1.00 83.94 71 GLU A CA 1
ATOM 541 C C . GLU A 1 71 ? 13.557 -1.940 -22.788 1.00 83.94 71 GLU A C 1
ATOM 543 O O . GLU A 1 71 ? 12.472 -2.246 -22.290 1.00 83.94 71 GLU A O 1
ATOM 548 N N . VAL A 1 72 ? 14.436 -1.161 -22.149 1.00 84.19 72 VAL A N 1
ATOM 549 C CA . VAL A 1 72 ? 14.164 -0.546 -20.841 1.00 84.19 72 VAL A CA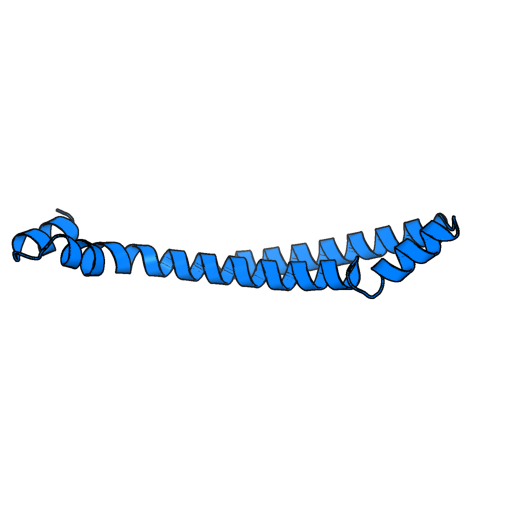 1
ATOM 550 C C . VAL A 1 72 ? 12.930 0.360 -20.912 1.00 84.19 72 VAL A C 1
ATOM 552 O O . VAL A 1 72 ? 12.064 0.282 -20.041 1.00 84.19 72 VAL A O 1
ATOM 555 N N . GLY A 1 73 ? 12.799 1.173 -21.967 1.00 84.88 73 GLY A N 1
ATOM 556 C CA . GLY A 1 73 ? 11.629 2.029 -22.181 1.00 84.88 73 GLY A CA 1
ATOM 557 C C . GLY A 1 73 ? 10.326 1.238 -22.338 1.00 84.88 73 GLY A C 1
ATOM 558 O O . GLY A 1 73 ? 9.314 1.591 -21.730 1.00 84.88 73 GLY A O 1
ATOM 559 N N . CYS A 1 74 ? 10.359 0.131 -23.087 1.00 86.88 74 CYS A N 1
ATOM 560 C CA . CYS A 1 74 ? 9.220 -0.780 -23.233 1.00 86.88 74 CYS A CA 1
ATOM 561 C C . CYS A 1 74 ? 8.803 -1.383 -21.883 1.00 86.88 74 CYS A C 1
ATOM 563 O O . CYS A 1 74 ? 7.623 -1.370 -21.530 1.00 86.88 74 CYS A O 1
ATOM 565 N N . ILE A 1 75 ? 9.770 -1.843 -21.086 1.00 83.75 75 ILE A N 1
ATOM 566 C CA . ILE A 1 75 ? 9.490 -2.422 -19.771 1.00 83.75 75 ILE A CA 1
ATOM 567 C C . ILE A 1 75 ? 8.884 -1.380 -18.826 1.00 83.75 75 ILE A C 1
ATOM 569 O O . ILE A 1 75 ? 7.891 -1.669 -18.162 1.00 83.75 75 ILE A O 1
ATOM 573 N N . ILE A 1 76 ? 9.416 -0.156 -18.796 1.00 83.94 76 ILE A N 1
ATOM 574 C CA . ILE A 1 76 ? 8.858 0.935 -17.984 1.00 83.94 76 ILE A CA 1
ATOM 575 C C . ILE A 1 76 ? 7.410 1.246 -18.395 1.00 83.94 76 ILE A C 1
ATOM 577 O O . ILE A 1 76 ? 6.558 1.420 -17.525 1.00 83.94 76 ILE A O 1
ATOM 581 N N . LEU A 1 77 ? 7.104 1.267 -19.698 1.00 87.56 77 LEU A N 1
ATOM 582 C CA . LEU A 1 77 ? 5.736 1.459 -20.193 1.00 87.56 77 LEU A CA 1
ATOM 583 C C . LEU A 1 77 ? 4.791 0.337 -19.750 1.00 87.56 77 LEU A C 1
ATOM 585 O O . LEU A 1 77 ? 3.687 0.617 -19.285 1.00 87.56 77 LEU A O 1
ATOM 589 N N . VAL A 1 78 ? 5.220 -0.923 -19.848 1.00 85.06 78 VAL A N 1
ATOM 590 C CA . VAL A 1 78 ? 4.429 -2.072 -19.378 1.00 85.06 78 VAL A CA 1
ATOM 591 C C . VAL A 1 78 ? 4.164 -1.965 -17.877 1.00 85.06 78 VAL A C 1
ATOM 593 O O . VAL A 1 78 ? 3.030 -2.155 -17.440 1.00 85.06 78 VAL A O 1
ATOM 596 N N . ILE A 1 79 ? 5.176 -1.598 -17.088 1.00 82.75 79 ILE A N 1
ATOM 597 C CA . ILE A 1 79 ? 5.031 -1.383 -15.645 1.00 82.75 79 ILE A CA 1
ATOM 598 C C . ILE A 1 79 ? 4.024 -0.267 -15.367 1.00 82.75 79 ILE A C 1
ATOM 600 O O . ILE A 1 79 ? 3.138 -0.450 -14.537 1.00 82.75 79 ILE A O 1
ATOM 604 N N . ALA A 1 80 ? 4.110 0.858 -16.079 1.00 84.25 80 ALA A N 1
ATOM 605 C CA . ALA A 1 80 ? 3.173 1.965 -15.921 1.00 84.25 80 ALA A CA 1
ATOM 606 C C . ALA A 1 80 ? 1.723 1.537 -16.210 1.00 84.25 80 ALA A C 1
ATOM 608 O O . ALA A 1 80 ? 0.828 1.858 -15.430 1.00 84.25 80 ALA A O 1
ATOM 609 N N . ILE A 1 81 ? 1.492 0.760 -17.275 1.00 86.06 81 ILE A N 1
ATOM 610 C CA . ILE A 1 81 ? 0.163 0.233 -17.626 1.00 86.06 81 ILE A CA 1
ATOM 611 C C . ILE A 1 81 ? -0.358 -0.720 -16.546 1.00 86.06 81 ILE A C 1
ATOM 613 O O . ILE A 1 81 ? -1.514 -0.614 -16.140 1.00 86.06 81 ILE A O 1
ATOM 617 N N . VAL A 1 82 ? 0.480 -1.639 -16.061 1.00 81.88 82 VAL A N 1
ATOM 618 C CA . VAL A 1 82 ? 0.096 -2.606 -15.022 1.00 81.88 82 VAL A CA 1
ATOM 619 C C . VAL A 1 82 ? -0.220 -1.896 -13.708 1.00 81.88 82 VAL A C 1
ATOM 621 O O . VAL A 1 82 ? -1.254 -2.168 -13.104 1.00 81.88 82 VAL A O 1
ATOM 624 N N . VAL A 1 83 ? 0.621 -0.948 -13.285 1.00 78.88 83 VAL A N 1
ATOM 625 C CA . VAL A 1 83 ? 0.384 -0.144 -12.079 1.00 78.88 83 VAL A CA 1
ATOM 626 C C . VAL A 1 83 ? -0.913 0.647 -12.214 1.00 78.88 83 VAL A C 1
ATOM 628 O O . VAL A 1 83 ? -1.723 0.625 -11.295 1.00 78.88 83 VAL A O 1
ATOM 631 N N . TRP A 1 84 ? -1.156 1.272 -13.367 1.00 83.44 84 TRP A N 1
ATOM 632 C CA . TRP A 1 84 ? -2.395 2.004 -13.626 1.00 83.44 84 TRP A CA 1
ATOM 633 C C . TRP A 1 84 ? -3.636 1.100 -13.586 1.00 83.44 84 TRP A C 1
ATOM 635 O O . TRP A 1 84 ? -4.631 1.439 -12.947 1.00 83.44 84 TRP A O 1
ATOM 645 N N . ALA A 1 85 ? -3.573 -0.088 -14.193 1.00 80.88 85 ALA A N 1
ATOM 646 C CA . ALA A 1 85 ? -4.658 -1.068 -14.142 1.00 80.88 85 ALA A CA 1
ATOM 647 C C . ALA A 1 85 ? -4.928 -1.558 -12.707 1.00 80.88 85 ALA A C 1
ATOM 649 O O . ALA A 1 85 ? -6.079 -1.719 -12.296 1.00 80.88 85 ALA A O 1
ATOM 650 N N . MET A 1 86 ? -3.871 -1.764 -11.920 1.00 74.06 86 MET A N 1
ATOM 651 C CA . MET A 1 86 ? -3.983 -2.172 -10.520 1.00 74.06 86 MET A CA 1
ATOM 652 C C . MET A 1 86 ? -4.505 -1.051 -9.620 1.00 74.06 86 MET A C 1
ATOM 654 O O . MET A 1 86 ? -5.253 -1.340 -8.682 1.00 74.06 86 MET A O 1
ATOM 658 N N . ASP A 1 87 ? -4.156 0.202 -9.904 1.00 76.06 87 ASP A N 1
ATOM 659 C CA . ASP A 1 87 ? -4.679 1.377 -9.204 1.00 76.06 87 ASP A CA 1
ATOM 660 C C . ASP A 1 87 ? -6.178 1.558 -9.488 1.00 76.06 87 ASP A C 1
ATOM 662 O O . ASP A 1 87 ? -6.977 1.720 -8.565 1.00 76.06 87 ASP A O 1
ATOM 666 N N . GLN A 1 88 ? -6.603 1.352 -10.738 1.00 74.94 88 GLN A N 1
ATOM 667 C CA . GLN A 1 88 ? -8.023 1.306 -11.099 1.00 74.94 88 GLN A CA 1
ATOM 668 C C . GLN A 1 88 ? -8.779 0.195 -10.365 1.00 74.94 88 GLN A C 1
ATOM 670 O O . GLN A 1 88 ? -9.836 0.448 -9.789 1.00 74.94 88 GLN A O 1
ATOM 675 N N . ALA A 1 89 ? -8.225 -1.018 -10.301 1.00 68.25 89 ALA A N 1
ATOM 676 C CA . ALA A 1 89 ? -8.827 -2.096 -9.518 1.00 68.25 89 ALA A CA 1
ATOM 677 C C . ALA A 1 89 ? -8.922 -1.753 -8.015 1.00 68.25 89 ALA A C 1
ATOM 679 O O . ALA A 1 89 ? -9.808 -2.251 -7.325 1.00 68.25 89 ALA A O 1
ATOM 680 N N . SER A 1 90 ? -8.020 -0.910 -7.499 1.00 64.06 90 SER A N 1
ATOM 681 C CA . SER A 1 90 ? -8.041 -0.434 -6.109 1.00 64.06 90 SER A CA 1
ATOM 682 C C . SER A 1 90 ? -9.172 0.567 -5.892 1.00 64.06 90 SER A C 1
ATOM 684 O O . SER A 1 90 ? -9.912 0.480 -4.913 1.00 64.06 90 SER A O 1
ATOM 686 N N . SER A 1 91 ? -9.354 1.478 -6.851 1.00 64.62 91 SER A N 1
ATOM 687 C CA . SER A 1 91 ? -10.432 2.466 -6.845 1.00 64.62 91 SER A CA 1
ATOM 688 C C . SER A 1 91 ? -11.819 1.812 -6.829 1.00 64.62 91 SER A C 1
ATOM 690 O O . SER A 1 91 ? -12.672 2.205 -6.037 1.00 64.62 91 SER A O 1
ATOM 692 N N . VAL A 1 92 ? -12.021 0.743 -7.609 1.00 63.03 92 VAL A N 1
ATOM 693 C CA . VAL A 1 92 ? -13.299 0.002 -7.650 1.00 63.03 92 VAL A CA 1
ATOM 694 C C . VAL A 1 92 ? -13.626 -0.654 -6.304 1.00 63.03 92 VAL A C 1
ATOM 696 O O . VAL A 1 92 ? -14.761 -0.591 -5.838 1.00 63.03 92 VAL A O 1
ATOM 699 N N . ILE A 1 93 ? -12.634 -1.245 -5.630 1.00 59.59 93 ILE A N 1
ATOM 700 C CA . ILE A 1 93 ? -12.827 -1.826 -4.289 1.00 59.59 93 ILE A CA 1
ATOM 701 C C . ILE A 1 93 ? -13.115 -0.728 -3.257 1.00 59.59 93 ILE A C 1
ATOM 703 O O . ILE A 1 93 ? -13.903 -0.927 -2.333 1.00 59.59 93 ILE A O 1
ATOM 707 N N . ARG A 1 94 ? -12.524 0.457 -3.433 1.00 60.84 94 ARG A N 1
ATOM 708 C CA . ARG A 1 94 ? -12.769 1.618 -2.575 1.00 60.84 94 ARG A CA 1
ATOM 709 C C . ARG A 1 94 ? -14.183 2.182 -2.735 1.00 60.84 94 ARG A C 1
ATOM 711 O O . ARG A 1 94 ? -14.748 2.642 -1.747 1.00 60.84 94 ARG A O 1
ATOM 718 N N . GLU A 1 95 ? -14.752 2.138 -3.938 1.00 59.88 95 GLU A N 1
ATOM 719 C CA . GLU A 1 95 ? -16.156 2.496 -4.177 1.00 59.88 95 GLU A CA 1
ATOM 720 C C . GLU A 1 95 ? -17.126 1.466 -3.594 1.00 59.88 95 GLU A C 1
ATOM 722 O O . GLU A 1 95 ? -18.168 1.853 -3.079 1.00 59.88 95 GLU A O 1
ATOM 727 N N . ALA A 1 96 ? -16.766 0.180 -3.587 1.00 54.50 96 ALA A N 1
ATOM 728 C CA . ALA A 1 96 ? -17.598 -0.880 -3.015 1.00 54.50 96 ALA A CA 1
ATOM 729 C C . ALA A 1 96 ? -17.677 -0.865 -1.473 1.00 54.50 96 ALA A C 1
ATOM 731 O O . ALA A 1 96 ? -18.549 -1.517 -0.903 1.00 54.50 96 ALA A O 1
ATOM 732 N N . LEU A 1 97 ? -16.766 -0.154 -0.793 1.00 52.06 97 LEU A N 1
ATOM 733 C CA . LEU A 1 97 ? -16.737 -0.035 0.673 1.00 52.06 97 LEU A CA 1
ATOM 734 C C . LEU A 1 97 ? -17.443 1.229 1.207 1.00 52.06 97 LEU A C 1
ATOM 736 O O . LEU A 1 97 ? -17.411 1.469 2.417 1.00 52.06 97 LEU A O 1
ATOM 740 N N . LYS A 1 98 ? -18.007 2.054 0.318 1.00 46.81 98 LYS A N 1
ATOM 741 C CA . LYS A 1 98 ? -18.775 3.263 0.642 1.00 46.81 98 LYS A CA 1
ATOM 742 C C . LYS A 1 98 ? -20.266 2.949 0.689 1.00 46.81 98 LYS A C 1
ATOM 744 O O . LYS A 1 98 ? -20.934 3.539 1.564 1.00 46.81 98 LYS A O 1
#